Protein AF-A0A7V8E780-F1 (afdb_monomer_lite)

Foldseek 3Di:
DPQPLPPDPVLVVVCVVQDPDDDDFQPPQLQPPFDPVLDDPDDPVLLVLAQQLHDDQGDKDFQAAPVQFTLAIGGGGHRNVVVVVVVVLSSVRNPAPDSVRSVVSLLVLLVVLLVVLVVLCVVCVVLCVDDCSVHPSSNSSSSSNSRSVRSVSCPVSGGDGNCCVVVVSNCSSVVPPDD

Secondary structure (DSSP, 8-state):
----TT--HHHHHHHHHHS--------GGGGSSSGGGSS----HHHHHH--SS-S-TT-EEEEE-TTSBEEEEEES---HHHHHHHHHHHHHHHT-SSHHHHHHHHHHHHHHHHHHHHHHHHH-TTGGGS-GGG-HHHHHHHHHHHHHHHHHHHGGGTTSBHHHHHHHHHHHHHTT---

pLDDT: mean 75.59, std 19.72, range [27.97, 98.0]

Structure (mmCIF, N/CA/C/O backbone):
data_AF-A0A7V8E780-F1
#
_entry.id   AF-A0A7V8E780-F1
#
loop_
_atom_site.group_PDB
_atom_site.id
_atom_site.type_symbol
_atom_site.label_atom_id
_atom_site.label_alt_id
_atom_site.label_comp_id
_atom_site.label_asym_id
_atom_site.label_entity_id
_atom_site.label_seq_id
_atom_site.pdbx_PDB_ins_code
_atom_site.Cartn_x
_atom_site.Cartn_y
_atom_site.Cartn_z
_atom_site.occupancy
_atom_site.B_iso_or_equiv
_atom_site.auth_seq_id
_atom_site.auth_comp_id
_atom_site.auth_asym_id
_atom_site.auth_atom_id
_atom_site.pdbx_PDB_model_num
ATOM 1 N N . MET A 1 1 ? -5.536 -0.575 -20.524 1.00 35.19 1 MET A N 1
ATOM 2 C CA . MET A 1 1 ? -5.810 -1.752 -19.674 1.00 35.19 1 MET A CA 1
ATOM 3 C C . MET A 1 1 ? -6.631 -1.257 -18.492 1.00 35.19 1 MET A C 1
ATOM 5 O O . MET A 1 1 ? -6.091 -0.504 -17.697 1.00 35.19 1 MET A O 1
ATOM 9 N N . ARG A 1 2 ? -7.944 -1.535 -18.439 1.00 40.34 2 ARG A N 1
ATOM 10 C CA . ARG A 1 2 ? -8.754 -1.229 -17.248 1.00 40.34 2 ARG A CA 1
ATOM 11 C C . ARG A 1 2 ? -8.362 -2.255 -16.190 1.00 40.34 2 ARG A C 1
ATOM 13 O O . ARG A 1 2 ? -8.813 -3.391 -16.248 1.00 40.34 2 ARG A O 1
ATOM 20 N N . THR A 1 3 ? -7.443 -1.893 -15.306 1.00 48.28 3 THR A N 1
ATOM 21 C CA . THR A 1 3 ? -7.152 -2.661 -14.097 1.00 48.28 3 THR A CA 1
ATOM 22 C C . THR A 1 3 ? -8.403 -2.573 -13.238 1.00 48.28 3 THR A C 1
ATOM 24 O O . THR A 1 3 ? -8.697 -1.523 -12.684 1.00 48.28 3 THR A O 1
ATOM 27 N N . VAL A 1 4 ? -9.207 -3.630 -13.211 1.00 62.09 4 VAL A N 1
ATOM 28 C CA . VAL A 1 4 ? -10.402 -3.673 -12.372 1.00 62.09 4 VAL A CA 1
ATOM 29 C C . VAL A 1 4 ? -9.959 -4.358 -11.089 1.00 62.09 4 VAL A C 1
ATOM 31 O O . VAL A 1 4 ? -10.029 -5.580 -10.999 1.00 62.09 4 VAL A O 1
ATOM 34 N N . THR A 1 5 ? -9.406 -3.591 -10.140 1.00 69.50 5 THR A N 1
ATOM 35 C CA . THR A 1 5 ? -8.889 -4.116 -8.858 1.00 69.50 5 THR A CA 1
ATOM 36 C C . THR A 1 5 ? -9.849 -5.140 -8.248 1.00 69.50 5 THR A C 1
ATOM 38 O O . THR A 1 5 ? -9.416 -6.166 -7.748 1.00 69.50 5 THR A O 1
ATOM 41 N N . PHE A 1 6 ? -11.156 -4.900 -8.383 1.00 73.12 6 PHE A N 1
ATOM 42 C CA . PHE A 1 6 ? -12.237 -5.710 -7.825 1.00 73.12 6 PHE A CA 1
ATOM 43 C C . PHE A 1 6 ? -12.958 -6.627 -8.834 1.00 73.12 6 PHE A C 1
ATOM 45 O O . PHE A 1 6 ? -14.042 -7.111 -8.534 1.00 73.12 6 PHE A O 1
ATOM 52 N N . ALA A 1 7 ? -12.415 -6.867 -10.036 1.00 76.19 7 ALA A N 1
ATOM 53 C CA . ALA A 1 7 ? -12.961 -7.908 -10.927 1.00 76.19 7 ALA A CA 1
ATOM 54 C C . ALA A 1 7 ? -12.440 -9.311 -10.599 1.00 76.19 7 ALA A C 1
ATOM 56 O O . ALA A 1 7 ? -12.955 -10.294 -11.127 1.00 76.19 7 ALA A O 1
ATOM 57 N N . ASP A 1 8 ? -11.404 -9.409 -9.770 1.00 82.12 8 ASP A N 1
ATOM 58 C CA . ASP A 1 8 ? -10.849 -10.682 -9.337 1.00 82.12 8 ASP A CA 1
ATOM 59 C C . ASP A 1 8 ? -11.728 -11.282 -8.227 1.00 82.12 8 ASP A C 1
ATOM 61 O O . ASP A 1 8 ? -11.797 -10.767 -7.107 1.00 82.12 8 ASP A O 1
ATOM 65 N N . ALA A 1 9 ? -12.437 -12.362 -8.561 1.00 82.69 9 ALA A N 1
ATOM 66 C CA . ALA A 1 9 ? -13.387 -13.003 -7.657 1.00 82.69 9 ALA A CA 1
ATOM 67 C C . ALA A 1 9 ? -12.710 -13.601 -6.414 1.00 82.69 9 ALA A C 1
ATOM 69 O O . ALA A 1 9 ? -13.307 -13.591 -5.335 1.00 82.69 9 ALA A O 1
ATOM 70 N N . ASP A 1 10 ? -11.467 -14.073 -6.537 1.00 86.38 10 ASP A N 1
ATOM 71 C CA . ASP A 1 10 ? -10.721 -14.663 -5.425 1.00 86.38 10 ASP A CA 1
ATOM 72 C C . ASP A 1 10 ? -10.284 -13.591 -4.428 1.00 86.38 10 ASP A C 1
ATOM 74 O O . ASP A 1 10 ? -10.403 -13.788 -3.213 1.00 86.38 10 ASP A O 1
ATOM 78 N N . LEU A 1 11 ? -9.845 -12.430 -4.923 1.00 84.81 11 LEU A N 1
ATOM 79 C CA . LEU A 1 11 ? -9.575 -11.255 -4.102 1.00 84.81 11 LEU A CA 1
ATOM 80 C C . LEU A 1 11 ? -10.839 -10.804 -3.368 1.00 84.81 11 LEU A C 1
ATOM 82 O O . LEU A 1 11 ? -10.802 -10.657 -2.147 1.00 84.81 11 LEU A O 1
ATOM 86 N N . CYS A 1 12 ? -11.960 -10.630 -4.071 1.00 83.69 12 CYS A N 1
ATOM 87 C CA . CYS A 1 12 ? -13.218 -10.217 -3.447 1.00 83.69 12 CYS A CA 1
ATOM 88 C C . CYS A 1 12 ? -13.691 -11.225 -2.391 1.00 83.69 12 CYS A C 1
ATOM 90 O O . CYS A 1 12 ? -14.075 -10.837 -1.287 1.00 83.69 12 CYS A O 1
ATOM 92 N N . ALA A 1 13 ? -13.616 -12.525 -2.687 1.00 83.94 13 ALA A N 1
ATOM 93 C CA . ALA A 1 13 ? -13.969 -13.575 -1.740 1.00 83.94 13 ALA A CA 1
ATOM 94 C C . ALA A 1 13 ? -13.042 -13.582 -0.517 1.00 83.94 13 ALA A C 1
ATOM 96 O O . ALA A 1 13 ? -13.507 -13.767 0.607 1.00 83.94 13 ALA A O 1
ATOM 97 N N . TRP A 1 14 ? -11.738 -13.369 -0.707 1.00 92.56 14 TRP A N 1
ATOM 98 C CA . TRP A 1 14 ? -10.791 -13.232 0.397 1.00 92.56 14 TRP A CA 1
ATOM 99 C C . TRP A 1 14 ? -11.077 -11.991 1.249 1.00 92.56 14 TRP A C 1
ATOM 101 O O . TRP A 1 14 ? -11.127 -12.113 2.473 1.00 92.56 14 TRP A O 1
ATOM 111 N N . MET A 1 15 ? -11.337 -10.833 0.634 1.00 87.81 15 MET A N 1
ATOM 112 C CA . MET A 1 15 ? -11.654 -9.602 1.360 1.00 87.81 15 MET A CA 1
ATOM 113 C C . MET A 1 15 ? -12.928 -9.766 2.196 1.00 87.81 15 MET A C 1
ATOM 115 O O . MET A 1 15 ? -12.908 -9.461 3.384 1.00 87.81 15 MET A O 1
ATOM 119 N N . ASN A 1 16 ? -13.991 -10.336 1.620 1.00 84.94 16 ASN A N 1
ATOM 120 C CA . ASN A 1 16 ? -15.258 -10.587 2.319 1.00 84.94 16 ASN A CA 1
ATOM 121 C C . ASN A 1 16 ? -15.116 -11.530 3.525 1.00 84.94 16 ASN A C 1
ATOM 123 O O . ASN A 1 16 ? -15.897 -11.446 4.467 1.00 84.94 16 ASN A O 1
ATOM 127 N N . ARG A 1 17 ? -14.142 -12.450 3.503 1.00 92.19 17 ARG A N 1
ATOM 128 C CA . ARG A 1 17 ? -13.852 -13.335 4.645 1.00 92.19 17 ARG A CA 1
ATOM 129 C C . ARG A 1 17 ? -12.979 -12.677 5.711 1.00 92.19 17 ARG A C 1
ATOM 131 O O . ARG A 1 17 ? -12.977 -13.138 6.846 1.00 92.19 17 ARG A O 1
ATOM 138 N N . THR A 1 18 ? -12.197 -11.671 5.332 1.00 91.06 18 THR A N 1
ATOM 139 C CA . THR A 1 18 ? -11.139 -11.098 6.177 1.00 91.06 18 THR A CA 1
ATOM 140 C C . THR A 1 18 ? -11.583 -9.802 6.851 1.00 91.06 18 THR A C 1
ATOM 142 O O . THR A 1 18 ? -11.156 -9.515 7.965 1.00 91.06 18 THR A O 1
ATOM 145 N N . PHE A 1 19 ? -12.453 -9.032 6.198 1.00 86.88 19 PHE A N 1
ATOM 146 C CA . PHE A 1 19 ? -12.874 -7.707 6.639 1.00 86.88 19 PHE A CA 1
ATOM 147 C C . PHE A 1 19 ? -14.396 -7.592 6.683 1.00 86.88 19 PHE A C 1
ATOM 149 O O . PHE A 1 19 ? -15.105 -8.198 5.880 1.00 86.88 19 PHE A O 1
ATOM 156 N N . VAL A 1 20 ? -14.887 -6.718 7.561 1.00 86.38 20 VAL A N 1
ATOM 157 C CA . VAL A 1 20 ? -16.211 -6.113 7.392 1.00 86.38 20 VAL A CA 1
ATOM 158 C C . VAL A 1 20 ? -16.050 -4.982 6.378 1.00 86.38 20 VAL A C 1
ATOM 160 O O . VAL A 1 20 ? -15.448 -3.956 6.684 1.00 86.38 20 VAL A O 1
ATOM 163 N N . LEU A 1 21 ? -16.519 -5.200 5.150 1.00 82.62 21 LEU A N 1
ATOM 164 C CA . LEU A 1 21 ? -16.366 -4.238 4.059 1.00 82.62 21 LEU A CA 1
ATOM 165 C C . LEU A 1 21 ? -17.555 -3.279 3.997 1.00 82.62 21 LEU A C 1
ATOM 167 O O . LEU A 1 21 ? -18.705 -3.712 3.943 1.00 82.62 21 LEU A O 1
ATOM 171 N N . ALA A 1 22 ? -17.257 -1.985 3.912 1.00 77.94 22 ALA A N 1
ATOM 172 C CA . ALA A 1 22 ? -18.207 -0.951 3.530 1.00 77.94 22 ALA A CA 1
ATOM 173 C C . ALA A 1 22 ? -17.752 -0.336 2.203 1.00 77.94 22 ALA A C 1
ATOM 175 O O . ALA A 1 22 ? -16.600 0.077 2.068 1.00 77.94 22 ALA A O 1
ATOM 176 N N . TRP A 1 23 ? -18.655 -0.296 1.225 1.00 71.88 23 TRP A N 1
ATOM 177 C CA . TRP A 1 23 ? -18.417 0.360 -0.056 1.00 71.88 23 TRP A CA 1
ATOM 178 C C . TRP A 1 23 ? -19.063 1.736 -0.029 1.00 71.88 23 TRP A C 1
ATOM 180 O O . TRP A 1 23 ? -20.249 1.855 0.275 1.00 71.88 23 TRP A O 1
ATOM 190 N N . TYR A 1 24 ? -18.278 2.755 -0.354 1.00 65.75 24 TYR A N 1
ATOM 191 C CA . TYR A 1 24 ? -18.734 4.129 -0.461 1.00 65.75 24 TYR A CA 1
ATOM 192 C C . TYR A 1 24 ? -18.348 4.658 -1.845 1.00 65.75 24 TYR A C 1
ATOM 194 O O . TYR A 1 24 ? -17.181 4.570 -2.233 1.00 65.75 24 TYR A O 1
ATOM 202 N N . ASP A 1 25 ? -19.330 5.147 -2.602 1.00 61.19 25 ASP A N 1
ATOM 203 C CA . ASP A 1 25 ? -19.114 5.701 -3.939 1.00 61.19 25 ASP A CA 1
ATOM 204 C C . ASP A 1 25 ? -18.981 7.223 -3.835 1.00 61.19 25 ASP A C 1
ATOM 206 O O . ASP A 1 25 ? -19.949 7.923 -3.534 1.00 61.19 25 ASP A O 1
ATOM 210 N N . ILE A 1 26 ? -17.771 7.741 -4.056 1.00 54.47 26 ILE A N 1
ATOM 211 C CA . ILE A 1 26 ? -17.541 9.186 -4.120 1.00 54.47 26 ILE A CA 1
ATOM 212 C C . ILE A 1 26 ? -18.109 9.659 -5.458 1.00 54.47 26 ILE A C 1
ATOM 214 O O . ILE A 1 26 ? -17.592 9.291 -6.515 1.00 54.47 26 ILE A O 1
ATOM 218 N N . LYS A 1 27 ? -19.160 10.489 -5.428 1.00 49.12 27 LYS A N 1
ATOM 219 C CA . LYS A 1 27 ? -19.793 11.010 -6.649 1.00 49.12 27 LYS A CA 1
ATOM 220 C C . LYS A 1 27 ? -18.735 11.618 -7.593 1.00 49.12 27 LYS A C 1
ATOM 222 O O . LYS A 1 27 ? -18.008 12.526 -7.182 1.00 49.12 27 LYS A O 1
ATOM 227 N N . PRO A 1 28 ? -18.667 11.192 -8.871 1.00 42.06 28 PRO A N 1
ATOM 228 C CA . PRO A 1 28 ? -17.647 11.651 -9.821 1.00 42.06 28 PRO A CA 1
ATOM 229 C C . PRO A 1 28 ? -17.606 13.175 -9.995 1.00 42.06 28 PRO A C 1
ATOM 231 O O . PRO A 1 28 ? -16.537 13.763 -10.165 1.00 42.06 28 PRO A O 1
ATOM 234 N N . GLU A 1 29 ? -18.771 13.816 -9.914 1.00 42.81 29 GLU A N 1
ATOM 235 C CA . GLU A 1 29 ? -18.994 15.259 -10.092 1.00 42.81 29 GLU A CA 1
ATOM 236 C C . GLU A 1 29 ? -18.190 16.114 -9.105 1.00 42.81 29 GLU A C 1
ATOM 238 O O . GLU A 1 29 ? -17.758 17.216 -9.435 1.00 42.81 29 GLU A O 1
ATOM 243 N N . ALA A 1 30 ? -17.914 15.567 -7.925 1.00 41.78 30 ALA A N 1
ATOM 244 C CA . ALA A 1 30 ? -17.257 16.257 -6.828 1.00 41.78 30 ALA A CA 1
ATOM 245 C C . ALA A 1 30 ? -15.708 16.211 -6.943 1.00 41.78 30 ALA A C 1
ATOM 247 O O . ALA A 1 30 ? -14.975 16.938 -6.274 1.00 41.78 30 ALA A O 1
ATOM 248 N N . THR A 1 31 ? -15.175 15.398 -7.866 1.00 41.22 31 THR A N 1
ATOM 249 C CA . THR A 1 31 ? -13.723 15.198 -8.053 1.00 41.22 31 THR A CA 1
ATOM 250 C C . THR A 1 31 ? -13.104 16.030 -9.181 1.00 41.22 31 THR A C 1
ATOM 252 O O . THR A 1 31 ? -11.878 16.104 -9.282 1.00 41.22 31 THR A O 1
ATOM 255 N N . ALA A 1 32 ? -13.912 16.706 -10.008 1.00 40.44 32 ALA A N 1
ATOM 256 C CA . ALA A 1 32 ? -13.428 17.393 -11.210 1.00 40.44 32 ALA A CA 1
ATOM 257 C C . ALA A 1 32 ? -12.599 18.669 -10.940 1.00 40.44 32 ALA A C 1
ATOM 259 O O . ALA A 1 32 ? -11.867 19.103 -11.829 1.00 40.44 32 ALA A O 1
ATOM 260 N N . ALA A 1 33 ? -12.657 19.255 -9.735 1.00 38.25 33 ALA A N 1
ATOM 261 C CA . ALA A 1 33 ? -11.976 20.527 -9.431 1.00 38.25 33 ALA A CA 1
ATOM 262 C C . ALA A 1 33 ? -11.229 20.595 -8.073 1.00 38.25 33 ALA A C 1
ATOM 264 O O . ALA A 1 33 ? -10.651 21.629 -7.727 1.00 38.25 33 ALA A O 1
ATOM 265 N N . GLY A 1 34 ? -11.214 19.521 -7.276 1.00 35.97 34 GLY A N 1
ATOM 266 C CA . GLY A 1 34 ? -10.836 19.605 -5.855 1.00 35.97 34 GLY A CA 1
ATOM 267 C C . GLY A 1 34 ? -9.460 19.059 -5.483 1.00 35.97 34 GLY A C 1
ATOM 268 O O . GLY A 1 34 ? -8.617 19.768 -4.932 1.00 35.97 34 GLY A O 1
ATOM 269 N N . LEU A 1 35 ? -9.225 17.789 -5.803 1.00 35.97 35 LEU A N 1
ATOM 270 C CA . LEU A 1 35 ? -8.195 16.963 -5.156 1.00 35.97 35 LEU A CA 1
ATOM 271 C C . LEU A 1 35 ? -6.865 16.882 -5.920 1.00 35.97 35 LEU A C 1
ATOM 273 O O . LEU A 1 35 ? -5.965 16.131 -5.543 1.00 35.97 35 LEU A O 1
ATOM 277 N N . GLY A 1 36 ? -6.698 17.714 -6.953 1.00 37.47 36 GLY A N 1
ATOM 278 C CA . GLY A 1 36 ? -5.418 17.906 -7.643 1.00 37.47 36 GLY A CA 1
ATOM 279 C C . GLY A 1 36 ? -4.308 18.507 -6.765 1.00 37.47 36 GLY A C 1
ATOM 280 O O . GLY A 1 36 ? -3.176 18.594 -7.223 1.00 37.47 36 GLY A O 1
ATOM 281 N N . ALA A 1 37 ? -4.612 18.908 -5.523 1.00 36.19 37 ALA A N 1
ATOM 282 C CA . ALA A 1 37 ? -3.677 19.572 -4.612 1.00 36.19 37 ALA A CA 1
ATOM 283 C C . ALA A 1 37 ? -2.975 18.639 -3.600 1.00 36.19 37 ALA A C 1
ATOM 285 O O . ALA A 1 37 ? -1.987 19.051 -3.001 1.00 36.19 37 ALA A O 1
ATOM 286 N N . LEU A 1 38 ? -3.447 17.397 -3.412 1.00 36.94 38 LEU A N 1
ATOM 287 C CA . LEU A 1 38 ? -2.821 16.410 -2.506 1.00 36.94 38 LEU A CA 1
ATOM 288 C C . LEU A 1 38 ? -1.992 15.345 -3.244 1.00 36.94 38 LEU A C 1
ATOM 290 O O . LEU A 1 38 ? -1.359 14.493 -2.624 1.00 36.94 38 LEU A O 1
ATOM 294 N N . GLN A 1 39 ? -1.987 15.389 -4.574 1.00 38.75 39 GLN A N 1
ATOM 295 C CA . GLN A 1 39 ? -1.155 14.537 -5.414 1.00 38.75 39 GLN A CA 1
ATOM 296 C C . GLN A 1 39 ? 0.173 15.263 -5.686 1.00 38.75 39 GLN A C 1
ATOM 298 O O . GLN A 1 39 ? 0.161 16.465 -5.952 1.00 38.75 39 GLN A O 1
ATOM 303 N N . PRO A 1 40 ? 1.325 14.576 -5.737 1.00 41.34 40 PRO A N 1
ATOM 304 C CA . PRO A 1 40 ? 2.412 15.034 -6.585 1.00 41.34 40 PRO A CA 1
ATOM 305 C C . PRO A 1 40 ? 1.806 15.090 -7.981 1.00 41.34 40 PRO A C 1
ATOM 307 O O . PRO A 1 40 ? 1.114 14.154 -8.387 1.00 41.34 40 PRO A O 1
ATOM 310 N N . THR A 1 41 ? 1.999 16.183 -8.704 1.00 45.34 41 THR A N 1
ATOM 311 C CA . THR A 1 41 ? 1.618 16.269 -10.113 1.00 45.34 41 THR A CA 1
ATOM 312 C C . THR A 1 41 ? 2.436 15.255 -10.909 1.00 45.34 41 THR A C 1
ATOM 314 O O . THR A 1 41 ? 3.444 15.597 -11.516 1.00 45.34 41 THR A O 1
ATOM 317 N N . TYR A 1 42 ? 2.014 13.992 -10.881 1.00 49.19 42 TYR A N 1
ATOM 318 C CA . TYR A 1 42 ? 2.446 12.992 -11.832 1.00 49.19 42 TYR A CA 1
ATOM 319 C C . TYR A 1 42 ? 1.882 13.420 -13.177 1.00 49.19 42 TYR A C 1
ATOM 321 O O . TYR A 1 42 ? 0.684 13.684 -13.326 1.00 49.19 42 TYR A O 1
ATOM 329 N N . SER A 1 43 ? 2.760 13.538 -14.158 1.00 51.91 43 SER A N 1
ATOM 330 C CA . SER A 1 43 ? 2.375 13.796 -15.533 1.00 51.91 43 SER A CA 1
ATOM 331 C C . SER A 1 43 ? 1.348 12.756 -15.991 1.00 51.91 43 SER A C 1
ATOM 333 O O . SER A 1 43 ? 1.322 11.603 -15.546 1.00 51.91 43 SER A O 1
ATOM 335 N N . ARG A 1 44 ? 0.493 13.147 -16.940 1.00 53.03 44 ARG A N 1
ATOM 336 C CA . ARG A 1 44 ? -0.428 12.204 -17.595 1.00 53.03 44 ARG A CA 1
ATOM 337 C C . ARG A 1 44 ? 0.322 11.009 -18.188 1.00 53.03 44 ARG A C 1
ATOM 339 O O . ARG A 1 44 ? -0.222 9.912 -18.229 1.00 53.03 44 ARG A O 1
ATOM 346 N N . GLU A 1 45 ? 1.565 11.222 -18.610 1.00 54.09 45 GLU A N 1
ATOM 347 C CA . GLU A 1 45 ? 2.469 10.195 -19.123 1.00 54.09 45 GLU A CA 1
ATOM 348 C C . GLU A 1 45 ? 2.914 9.210 -18.037 1.00 54.09 45 GLU A C 1
ATOM 350 O O . GLU A 1 45 ? 2.916 8.006 -18.286 1.00 54.09 45 GLU A O 1
ATOM 355 N N . GLU A 1 46 ? 3.216 9.681 -16.825 1.00 52.84 46 GLU A N 1
ATOM 356 C CA . GLU A 1 46 ? 3.526 8.821 -15.677 1.00 52.84 46 GLU A CA 1
ATOM 357 C C . GLU A 1 46 ? 2.304 8.006 -15.247 1.00 52.84 46 GLU A C 1
ATOM 359 O O . GLU A 1 46 ? 2.398 6.792 -15.091 1.00 52.84 46 GLU A O 1
ATOM 364 N N . ILE A 1 47 ? 1.125 8.625 -15.157 1.00 55.50 47 ILE A N 1
ATOM 365 C CA . ILE A 1 47 ? -0.119 7.912 -14.823 1.00 55.50 47 ILE A CA 1
ATOM 366 C C . ILE A 1 47 ? -0.467 6.869 -15.899 1.00 55.50 47 ILE A C 1
ATOM 368 O O . ILE A 1 47 ? -0.875 5.752 -15.582 1.00 55.50 47 ILE A O 1
ATOM 372 N N . ALA A 1 48 ? -0.286 7.203 -17.180 1.00 57.75 48 ALA A N 1
ATOM 373 C CA . ALA A 1 48 ? -0.529 6.274 -18.282 1.00 57.75 48 ALA A CA 1
ATOM 374 C C . ALA A 1 48 ? 0.486 5.118 -18.321 1.00 57.75 48 ALA A C 1
ATOM 376 O O . ALA A 1 48 ? 0.148 4.014 -18.754 1.00 57.75 48 ALA A O 1
ATOM 377 N N . ALA A 1 49 ? 1.720 5.354 -17.872 1.00 55.38 49 ALA A N 1
ATOM 378 C CA . ALA A 1 49 ? 2.765 4.340 -17.813 1.00 55.38 49 ALA A CA 1
ATOM 379 C C . ALA A 1 49 ? 2.668 3.438 -16.561 1.00 55.38 49 ALA A C 1
ATOM 381 O O . ALA A 1 49 ? 3.078 2.272 -16.638 1.00 55.38 49 ALA A O 1
ATOM 382 N N . TYR A 1 50 ? 2.092 3.930 -15.450 1.00 64.38 50 TYR A N 1
ATOM 383 C CA . TYR A 1 50 ? 1.956 3.225 -14.159 1.00 64.38 50 TYR A CA 1
ATOM 384 C C . TYR A 1 50 ? 0.500 3.216 -13.666 1.00 64.38 50 TYR A C 1
ATOM 386 O O . TYR A 1 50 ? 0.088 4.100 -12.917 1.00 64.38 50 TYR A O 1
ATOM 394 N N . PRO A 1 51 ? -0.299 2.193 -14.007 1.00 55.16 51 PRO A N 1
ATOM 395 C CA . PRO A 1 51 ? -1.648 2.080 -13.465 1.00 55.16 51 PRO A CA 1
ATOM 396 C C . PRO A 1 51 ? -1.678 1.587 -12.006 1.00 55.16 51 PRO A C 1
ATOM 398 O O . PRO A 1 51 ? -2.758 1.551 -11.432 1.00 55.16 51 PRO A O 1
ATOM 401 N N . GLU A 1 52 ? -0.546 1.165 -11.417 1.00 58.56 52 GLU A N 1
ATOM 402 C CA . GLU A 1 52 ? -0.462 0.747 -10.004 1.00 58.56 52 GLU A CA 1
ATOM 403 C C . GLU A 1 52 ? -0.286 1.976 -9.106 1.00 58.56 52 GLU A C 1
ATOM 405 O O . GLU A 1 52 ? 0.707 2.688 -9.248 1.00 58.56 52 GLU A O 1
ATOM 410 N N . GLY A 1 53 ? -1.239 2.261 -8.218 1.00 53.50 53 GLY A N 1
ATOM 411 C CA . GLY A 1 53 ? -1.247 3.486 -7.404 1.00 53.50 53 GLY A CA 1
ATOM 412 C C . GLY A 1 53 ? -1.483 4.778 -8.209 1.00 53.50 53 GLY A C 1
ATOM 413 O O . GLY A 1 53 ? -1.732 5.827 -7.624 1.00 53.50 53 GLY A O 1
ATOM 414 N N . GLY A 1 54 ? -1.445 4.711 -9.545 1.00 49.06 54 GLY A N 1
ATOM 415 C CA . GLY A 1 54 ? -1.802 5.785 -10.469 1.00 49.06 54 GLY A CA 1
ATOM 416 C C . GLY A 1 54 ? -3.277 5.736 -10.886 1.00 49.06 54 GLY A C 1
ATOM 417 O O . GLY A 1 54 ? -3.937 4.699 -10.813 1.00 49.06 54 GLY A O 1
ATOM 418 N N . GLY A 1 55 ? -3.809 6.872 -11.347 1.00 45.53 55 GLY A N 1
ATOM 419 C CA . GLY A 1 55 ? -5.167 6.954 -11.910 1.00 45.53 55 GLY A CA 1
ATOM 420 C C . GLY A 1 55 ? -6.201 7.712 -11.071 1.00 45.53 55 GLY A C 1
ATOM 421 O O . GLY A 1 55 ? -7.399 7.546 -11.304 1.00 45.53 55 GLY A O 1
ATOM 422 N N . GLY A 1 56 ? -5.757 8.562 -10.141 1.00 53.41 56 GLY A N 1
ATOM 423 C CA . GLY A 1 56 ? -6.623 9.479 -9.394 1.00 53.41 56 GLY A CA 1
ATOM 424 C C . GLY A 1 56 ? -7.376 8.836 -8.225 1.00 53.41 56 GLY A C 1
ATOM 425 O O . GLY A 1 56 ? -7.155 7.683 -7.866 1.00 53.41 56 GLY A O 1
ATOM 426 N N . THR A 1 57 ? -8.278 9.606 -7.620 1.00 55.53 57 THR A N 1
ATOM 427 C CA . THR A 1 57 ? -8.972 9.342 -6.342 1.00 55.53 57 THR A CA 1
ATOM 428 C C . THR A 1 57 ? -10.082 8.285 -6.411 1.00 55.53 57 THR A C 1
ATOM 430 O O . THR A 1 57 ? -10.925 8.233 -5.525 1.00 55.53 57 THR A O 1
ATOM 433 N N . ASN A 1 58 ? -10.090 7.447 -7.450 1.00 61.78 58 ASN A N 1
ATOM 434 C CA . ASN A 1 58 ? -11.210 6.562 -7.791 1.00 61.78 58 ASN A CA 1
ATOM 435 C C . ASN A 1 58 ? -11.362 5.353 -6.859 1.00 61.78 58 ASN A C 1
ATOM 437 O O . ASN A 1 58 ? -12.459 4.832 -6.702 1.00 61.78 58 ASN A O 1
ATOM 441 N N . VAL A 1 59 ? -10.266 4.883 -6.261 1.00 72.31 59 VAL A N 1
ATOM 442 C CA . VAL A 1 59 ? -10.297 3.826 -5.246 1.00 72.31 59 VAL A CA 1
ATOM 443 C C . VAL A 1 59 ? -9.483 4.309 -4.062 1.00 72.31 59 VAL A C 1
ATOM 445 O O . VAL A 1 59 ? -8.283 4.561 -4.188 1.00 72.31 59 VAL A O 1
ATOM 448 N N . ARG A 1 60 ? -10.144 4.444 -2.917 1.00 78.88 60 ARG A N 1
ATOM 449 C CA . ARG A 1 60 ? -9.526 4.711 -1.621 1.00 78.88 60 ARG A CA 1
ATOM 450 C C . ARG A 1 60 ? -9.897 3.562 -0.703 1.00 78.88 60 ARG A C 1
ATOM 452 O O . ARG A 1 60 ? -11.068 3.213 -0.600 1.00 78.88 60 ARG A O 1
ATOM 459 N N . ALA A 1 61 ? -8.899 2.963 -0.074 1.00 84.69 61 ALA A N 1
ATOM 460 C CA . ALA A 1 61 ? -9.103 1.894 0.885 1.00 84.69 61 ALA A CA 1
ATOM 461 C C . ALA A 1 61 ? -8.553 2.343 2.232 1.00 84.69 61 ALA A C 1
ATOM 463 O O . ALA A 1 61 ? -7.383 2.712 2.350 1.00 84.69 61 ALA A O 1
ATOM 464 N N . VAL A 1 62 ? -9.425 2.322 3.232 1.00 88.69 62 VAL A N 1
ATOM 465 C CA . VAL A 1 62 ? -9.130 2.713 4.604 1.00 88.69 62 VAL A CA 1
ATOM 466 C C . VAL A 1 62 ? -9.311 1.481 5.477 1.00 88.69 62 VAL A C 1
ATOM 468 O O . VAL A 1 62 ? -10.299 0.762 5.353 1.00 88.69 62 VAL A O 1
ATOM 471 N N . PHE A 1 63 ? -8.338 1.223 6.341 1.00 93.44 63 PHE A N 1
ATOM 472 C CA . PHE A 1 63 ? -8.335 0.084 7.247 1.00 93.44 63 PHE A CA 1
ATOM 473 C C . PHE A 1 63 ? -8.388 0.608 8.671 1.00 93.44 63 PHE A C 1
ATOM 475 O O . PHE A 1 63 ? -7.498 1.342 9.118 1.00 93.44 63 PHE A O 1
ATOM 482 N N . CYS A 1 64 ? -9.453 0.235 9.365 1.00 91.31 64 CYS A N 1
ATOM 483 C CA . CYS A 1 64 ? -9.800 0.776 10.668 1.00 91.31 64 CYS A CA 1
ATOM 484 C C . CYS A 1 64 ? -9.636 -0.277 11.760 1.00 91.31 64 CYS A C 1
ATOM 486 O O . CYS A 1 64 ? -9.810 -1.471 11.511 1.00 91.31 64 CYS A O 1
ATOM 488 N N . SER A 1 65 ? -9.342 0.171 12.980 1.00 93.25 65 SER A N 1
ATOM 489 C CA . SER A 1 65 ? -9.537 -0.664 14.167 1.00 93.25 65 SER A CA 1
ATOM 490 C C . SER A 1 65 ? -11.041 -0.859 14.441 1.00 93.25 65 SER A C 1
ATOM 492 O O . SER A 1 65 ? -11.860 -0.143 13.852 1.00 93.25 65 SER A O 1
ATOM 494 N N . PRO A 1 66 ? -11.441 -1.806 15.313 1.00 89.69 66 PRO A N 1
ATOM 495 C CA . PRO A 1 66 ? -12.853 -2.068 15.618 1.00 89.69 66 PRO A CA 1
ATOM 496 C C . PRO A 1 66 ? -13.634 -0.846 16.120 1.00 89.69 66 PRO A C 1
ATOM 498 O O . PRO A 1 66 ? -14.845 -0.775 15.944 1.00 89.69 66 PRO A O 1
ATOM 501 N N . GLU A 1 67 ? -12.942 0.130 16.706 1.00 89.00 67 GLU A N 1
ATOM 502 C CA . GLU A 1 67 ? -13.512 1.394 17.185 1.00 89.00 67 GLU A CA 1
ATOM 503 C C . GLU A 1 67 ? -13.731 2.420 16.059 1.00 89.00 67 GLU A C 1
ATOM 505 O O . GLU A 1 67 ? -14.124 3.549 16.325 1.00 89.00 67 GLU A O 1
ATOM 510 N N . GLY A 1 68 ? -13.444 2.065 14.803 1.00 86.19 68 GLY A N 1
ATOM 511 C CA . GLY A 1 68 ? -13.607 2.957 13.655 1.00 86.19 68 GLY A CA 1
ATOM 512 C C . GLY A 1 68 ? -12.451 3.938 13.446 1.00 86.19 68 GLY A C 1
ATOM 513 O O . GLY A 1 68 ? -12.568 4.835 12.616 1.00 86.19 68 GLY A O 1
ATOM 514 N N . ILE A 1 69 ? -11.322 3.769 14.141 1.00 90.38 69 ILE A N 1
ATOM 515 C CA . ILE A 1 69 ? -10.138 4.625 13.973 1.00 90.38 69 ILE A CA 1
ATOM 516 C C . ILE A 1 69 ? -9.290 4.137 12.807 1.00 90.38 69 ILE A C 1
ATOM 518 O O . ILE A 1 69 ? -8.873 2.978 12.776 1.00 90.38 69 ILE A O 1
ATOM 522 N N . VAL A 1 70 ? -8.971 5.029 11.875 1.00 89.31 70 VAL A N 1
ATOM 523 C CA . VAL A 1 70 ? -8.121 4.733 10.721 1.00 89.31 70 VAL A CA 1
ATOM 524 C C . VAL A 1 70 ? -6.694 4.413 11.167 1.00 89.31 70 VAL A C 1
ATOM 526 O O . VAL A 1 70 ? -6.027 5.216 11.819 1.00 89.31 70 VAL A O 1
ATOM 529 N N . ARG A 1 71 ? -6.198 3.231 10.789 1.00 93.12 71 ARG A N 1
ATOM 530 C CA . ARG A 1 71 ? -4.833 2.758 11.090 1.00 93.12 71 ARG A CA 1
ATOM 531 C C . ARG A 1 71 ? -3.963 2.617 9.850 1.00 93.12 71 ARG A C 1
ATOM 533 O O . ARG A 1 71 ? -2.740 2.647 9.952 1.00 93.12 71 ARG A O 1
ATOM 540 N N . HIS A 1 72 ? -4.582 2.464 8.686 1.00 93.44 72 HIS A N 1
ATOM 541 C CA . HIS A 1 72 ? -3.900 2.449 7.404 1.00 93.44 72 HIS A CA 1
ATOM 542 C C . HIS A 1 72 ? -4.822 2.986 6.315 1.00 93.44 72 HIS A C 1
ATOM 544 O O . HIS A 1 72 ? -6.040 2.843 6.393 1.00 93.44 72 HIS A O 1
ATOM 550 N N . ALA A 1 73 ? -4.232 3.588 5.291 1.00 89.12 73 ALA A N 1
ATOM 551 C CA . ALA A 1 73 ? -4.954 4.071 4.131 1.00 89.12 73 ALA A CA 1
ATOM 552 C C . ALA A 1 73 ? -4.052 3.999 2.899 1.00 89.12 73 ALA A C 1
ATOM 554 O O . ALA A 1 73 ? -2.853 4.293 2.978 1.00 89.12 73 ALA A O 1
ATOM 555 N N . THR A 1 74 ? -4.656 3.620 1.778 1.00 85.12 74 THR A N 1
ATOM 556 C CA . THR A 1 74 ? -4.021 3.514 0.464 1.00 85.12 74 THR A CA 1
ATOM 557 C C . THR A 1 74 ? -4.999 3.985 -0.617 1.00 85.12 74 THR A C 1
ATOM 559 O O . THR A 1 74 ? -6.212 4.042 -0.394 1.00 85.12 74 THR A O 1
ATOM 562 N N . GLN A 1 75 ? -4.489 4.355 -1.790 1.00 80.25 75 GLN A N 1
ATOM 563 C CA . GLN A 1 75 ? -5.306 4.852 -2.902 1.00 80.25 75 GLN A CA 1
ATOM 564 C C . GLN A 1 75 ? -4.764 4.406 -4.263 1.00 80.25 75 GLN A C 1
ATOM 566 O O . GLN A 1 75 ? -3.589 4.068 -4.395 1.00 80.25 75 GLN A O 1
ATOM 571 N N . GLY A 1 76 ? -5.623 4.456 -5.279 1.00 75.00 76 GLY A N 1
ATOM 572 C CA . GLY A 1 76 ? -5.283 4.200 -6.678 1.00 75.00 76 GLY A CA 1
ATOM 573 C C . GLY A 1 76 ? -5.754 2.837 -7.182 1.00 75.00 76 GLY A C 1
ATOM 574 O O . GLY A 1 76 ? -6.372 2.062 -6.455 1.00 75.00 76 GLY A O 1
ATOM 575 N N . TRP A 1 77 ? -5.484 2.550 -8.456 1.00 74.19 77 TRP A N 1
ATOM 576 C CA . TRP A 1 77 ? -5.790 1.252 -9.059 1.00 74.19 77 TRP A CA 1
ATOM 577 C C . TRP A 1 77 ? -4.660 0.256 -8.821 1.00 74.19 77 TRP A C 1
ATOM 579 O O . TRP A 1 77 ? -3.493 0.626 -8.727 1.00 74.19 77 TRP A O 1
ATOM 589 N N . TRP A 1 78 ? -5.001 -1.028 -8.725 1.00 77.94 78 TRP A N 1
ATOM 590 C CA . TRP A 1 78 ? -4.047 -2.064 -8.348 1.00 77.94 78 TRP A CA 1
ATOM 591 C C . TRP A 1 78 ? -4.337 -3.366 -9.094 1.00 77.94 78 TRP A C 1
ATOM 593 O O . TRP A 1 78 ? -5.496 -3.755 -9.241 1.00 77.94 78 TRP A O 1
ATOM 603 N N . PRO A 1 79 ? -3.306 -4.104 -9.532 1.00 79.50 79 PRO A N 1
ATOM 604 C CA . PRO A 1 79 ? -3.454 -5.517 -9.837 1.00 79.50 79 PRO A CA 1
ATOM 605 C C . PRO A 1 79 ? -3.901 -6.268 -8.581 1.00 79.50 79 PRO A C 1
ATOM 607 O O . PRO A 1 79 ? -3.391 -5.994 -7.494 1.00 79.50 79 PRO A O 1
ATOM 610 N N . ALA A 1 80 ? -4.799 -7.242 -8.731 1.00 83.50 80 ALA A N 1
ATOM 611 C CA . ALA A 1 80 ? -5.450 -7.912 -7.605 1.00 83.50 80 ALA A CA 1
ATOM 612 C C . ALA A 1 80 ? -4.463 -8.469 -6.562 1.00 83.50 80 ALA A C 1
ATOM 614 O O . ALA A 1 80 ? -4.582 -8.180 -5.373 1.00 83.50 80 ALA A O 1
ATOM 615 N N . GLY A 1 81 ? -3.419 -9.179 -7.004 1.00 85.31 81 GLY A N 1
ATOM 616 C CA . GLY A 1 81 ? -2.387 -9.702 -6.101 1.00 85.31 81 GLY A CA 1
ATOM 617 C C . GLY A 1 81 ? -1.645 -8.612 -5.317 1.00 85.31 81 GLY A C 1
ATOM 618 O O . GLY A 1 81 ? -1.325 -8.804 -4.150 1.00 85.31 81 GLY A O 1
ATOM 619 N N . ARG A 1 82 ? -1.425 -7.434 -5.915 1.00 84.88 82 ARG A N 1
ATOM 620 C CA . ARG A 1 82 ? -0.788 -6.299 -5.227 1.00 84.88 82 ARG A CA 1
ATOM 621 C C . ARG A 1 82 ? -1.745 -5.595 -4.281 1.00 84.88 82 ARG A C 1
ATOM 623 O O . ARG A 1 82 ? -1.332 -5.208 -3.196 1.00 84.88 82 ARG A O 1
ATOM 630 N N . PHE A 1 83 ? -3.014 -5.472 -4.658 1.00 87.88 83 PHE A N 1
ATOM 631 C CA . PHE A 1 83 ? -4.026 -4.949 -3.748 1.00 87.88 83 PHE A CA 1
ATOM 632 C C . PHE A 1 83 ? -4.204 -5.843 -2.523 1.00 87.88 83 PHE A C 1
ATOM 634 O O . PHE A 1 83 ? -4.387 -5.350 -1.415 1.00 87.88 83 PHE A O 1
ATOM 641 N N . ARG A 1 84 ? -4.086 -7.162 -2.697 1.00 91.44 84 ARG A N 1
ATOM 642 C CA . ARG A 1 84 ? -4.073 -8.096 -1.574 1.00 91.44 84 ARG A CA 1
ATOM 643 C C . ARG A 1 84 ? -2.919 -7.816 -0.610 1.00 91.44 84 ARG A C 1
ATOM 645 O O . ARG A 1 84 ? -3.166 -7.746 0.587 1.00 91.44 84 ARG A O 1
ATOM 652 N N . GLU A 1 85 ? -1.701 -7.590 -1.109 1.00 90.62 85 GLU A N 1
ATOM 653 C CA . GLU A 1 85 ? -0.554 -7.209 -0.262 1.00 90.62 85 GLU A CA 1
ATOM 654 C C . GLU A 1 85 ? -0.817 -5.911 0.524 1.00 90.62 85 GLU A C 1
ATOM 656 O O . GLU A 1 85 ? -0.399 -5.786 1.676 1.00 90.62 85 GLU A O 1
ATOM 661 N N . GLU A 1 86 ? -1.498 -4.935 -0.087 1.00 89.56 86 GLU A N 1
ATOM 662 C CA . GLU A 1 86 ? -1.925 -3.701 0.592 1.00 89.56 86 GLU A CA 1
ATOM 663 C C . GLU A 1 86 ? -2.956 -4.000 1.685 1.00 89.56 86 GLU A C 1
ATOM 665 O O . GLU A 1 86 ? -2.830 -3.511 2.804 1.00 89.56 86 GLU A O 1
ATOM 670 N N . CYS A 1 87 ? -3.937 -4.858 1.401 1.00 92.56 87 CYS A N 1
ATOM 671 C CA . CYS A 1 87 ? -4.936 -5.259 2.385 1.00 92.56 87 CYS A CA 1
ATOM 672 C C . CYS A 1 87 ? -4.326 -6.025 3.563 1.00 92.56 87 CYS A C 1
ATOM 674 O O . CYS A 1 87 ? -4.719 -5.806 4.703 1.00 92.56 87 CYS A O 1
ATOM 676 N N . GLU A 1 88 ? -3.356 -6.904 3.316 1.00 94.75 88 GLU A N 1
ATOM 677 C CA . GLU A 1 88 ? -2.649 -7.647 4.365 1.00 94.75 88 GLU A CA 1
ATOM 678 C C . GLU A 1 88 ? -1.836 -6.706 5.270 1.00 94.75 88 GLU A C 1
ATOM 680 O O . GLU A 1 88 ? -1.852 -6.853 6.494 1.00 94.75 88 GLU A O 1
ATOM 685 N N . ARG A 1 89 ? -1.200 -5.672 4.702 1.00 92.75 89 ARG A N 1
ATOM 686 C CA . ARG A 1 89 ? -0.587 -4.591 5.494 1.00 92.75 89 ARG A CA 1
ATOM 687 C C . ARG A 1 89 ? -1.622 -3.789 6.270 1.00 92.75 89 ARG A C 1
ATOM 689 O O . ARG A 1 89 ? -1.427 -3.540 7.458 1.00 92.75 89 ARG A O 1
ATOM 696 N N . GLY A 1 90 ? -2.724 -3.423 5.622 1.00 93.69 90 GLY A N 1
ATOM 697 C CA . GLY A 1 90 ? -3.839 -2.727 6.249 1.00 93.69 90 GLY A CA 1
ATOM 698 C C . GLY A 1 90 ? -4.393 -3.492 7.449 1.00 93.69 90 GLY A C 1
ATOM 699 O O . GLY A 1 90 ? -4.594 -2.898 8.504 1.00 93.69 90 GLY A O 1
ATOM 700 N N . LEU A 1 91 ? -4.532 -4.815 7.329 1.00 95.25 91 LEU A N 1
ATOM 701 C CA . LEU A 1 91 ? -4.932 -5.709 8.414 1.00 95.25 91 LEU A CA 1
ATOM 702 C C . LEU A 1 91 ? -3.927 -5.694 9.573 1.00 95.25 91 LEU A C 1
ATOM 704 O O . LEU A 1 91 ? -4.332 -5.588 10.729 1.00 95.25 91 LEU A O 1
ATOM 708 N N . ALA A 1 92 ? -2.624 -5.761 9.282 1.00 95.75 92 ALA A N 1
ATOM 709 C CA . ALA A 1 92 ? -1.588 -5.708 10.313 1.00 95.75 92 ALA A CA 1
ATOM 710 C C . ALA A 1 92 ? -1.599 -4.371 11.076 1.00 95.75 92 ALA A C 1
ATOM 712 O O . ALA A 1 92 ? -1.488 -4.357 12.301 1.00 95.75 92 ALA A O 1
ATOM 713 N N . CYS A 1 93 ? -1.776 -3.251 10.368 1.00 95.69 93 CYS A N 1
ATOM 714 C CA . CYS A 1 93 ? -1.917 -1.929 10.978 1.00 95.69 93 CYS A CA 1
ATOM 715 C C . CYS A 1 93 ? -3.223 -1.798 11.780 1.00 95.69 93 CYS A C 1
ATOM 717 O O . CYS A 1 93 ? -3.202 -1.276 12.892 1.00 95.69 93 CYS A O 1
ATOM 719 N N . ALA A 1 94 ? -4.349 -2.284 11.249 1.00 93.69 94 ALA A N 1
ATOM 720 C CA . ALA A 1 94 ? -5.652 -2.262 11.918 1.00 93.69 94 ALA A CA 1
ATOM 721 C C . ALA A 1 94 ? -5.671 -3.091 13.211 1.00 93.69 94 ALA A C 1
ATOM 723 O O . ALA A 1 94 ? -6.298 -2.688 14.188 1.00 93.69 94 ALA A O 1
ATOM 724 N N . GLY A 1 95 ? -4.951 -4.217 13.228 1.00 94.06 95 GLY A N 1
ATOM 725 C CA . GLY A 1 95 ? -4.771 -5.080 14.397 1.00 94.06 95 GLY A CA 1
ATOM 726 C C . GLY A 1 95 ? -3.627 -4.671 15.332 1.00 94.06 95 GLY A C 1
ATOM 727 O O . GLY A 1 95 ? -3.323 -5.401 16.279 1.00 94.06 95 GLY A O 1
ATOM 728 N N . ALA A 1 96 ? -2.954 -3.544 15.081 1.00 95.88 96 ALA A N 1
ATOM 729 C CA . ALA A 1 96 ? -1.877 -3.076 15.941 1.00 95.88 96 ALA A CA 1
ATOM 730 C C . ALA A 1 96 ? -2.409 -2.680 17.330 1.00 95.88 96 ALA A C 1
ATOM 732 O O . ALA A 1 96 ? -3.483 -2.101 17.467 1.00 95.88 96 ALA A O 1
ATOM 733 N N . LYS A 1 97 ? -1.619 -2.948 18.380 1.00 94.25 97 LYS A N 1
ATOM 734 C CA . LYS A 1 97 ? -2.019 -2.706 19.782 1.00 94.25 97 LYS A CA 1
ATOM 735 C C . LYS A 1 97 ? -2.228 -1.227 20.130 1.00 94.25 97 LYS A C 1
ATOM 737 O O . LYS A 1 97 ? -2.834 -0.925 21.152 1.00 94.25 97 LYS A O 1
ATOM 742 N N . SER A 1 98 ? -1.671 -0.316 19.338 1.00 95.25 98 SER A N 1
ATOM 743 C CA . SER A 1 98 ? -1.745 1.128 19.554 1.00 95.25 98 SER A CA 1
ATOM 744 C C . SER A 1 98 ? -1.625 1.882 18.230 1.00 95.25 98 SER A C 1
ATOM 746 O O . SER A 1 98 ? -1.242 1.313 17.205 1.00 95.25 98 SER A O 1
ATOM 748 N N . LEU A 1 99 ? -1.936 3.183 18.258 1.00 93.50 99 LEU A N 1
ATOM 749 C CA . LEU A 1 99 ? -1.757 4.058 17.097 1.00 93.50 99 LEU A CA 1
ATOM 750 C C . LEU A 1 99 ? -0.290 4.156 16.687 1.00 93.50 99 LEU A C 1
ATOM 752 O O . LEU A 1 99 ? 0.012 4.036 15.505 1.00 93.50 99 LEU A O 1
ATOM 756 N N . ASP A 1 100 ? 0.603 4.296 17.662 1.00 95.62 100 ASP A N 1
ATOM 757 C CA . ASP A 1 100 ? 2.040 4.372 17.408 1.00 95.62 100 ASP A CA 1
ATOM 758 C C . ASP A 1 100 ? 2.552 3.079 16.769 1.00 95.62 100 ASP A C 1
ATOM 760 O O . ASP A 1 100 ? 3.253 3.125 15.766 1.00 95.62 100 ASP A O 1
ATOM 764 N N . ALA A 1 101 ? 2.093 1.912 17.238 1.00 96.00 101 ALA A N 1
ATOM 765 C CA . ALA A 1 101 ? 2.452 0.636 16.622 1.00 96.00 101 ALA A CA 1
ATOM 766 C C . ALA A 1 101 ? 1.951 0.519 15.167 1.00 96.00 101 ALA A C 1
ATOM 768 O O . ALA A 1 101 ? 2.643 -0.056 14.323 1.00 96.00 101 ALA A O 1
ATOM 769 N N . ALA A 1 102 ? 0.770 1.065 14.855 1.00 94.94 102 ALA A N 1
ATOM 770 C CA . ALA A 1 102 ? 0.265 1.122 13.483 1.00 94.94 102 ALA A CA 1
ATOM 771 C C . ALA A 1 102 ? 1.123 2.046 12.599 1.00 94.94 102 ALA A C 1
ATOM 773 O O . ALA A 1 102 ? 1.471 1.662 11.479 1.00 94.94 102 ALA A O 1
ATOM 774 N N . LYS A 1 103 ? 1.505 3.222 13.116 1.00 93.81 103 LYS A N 1
ATOM 775 C CA . LYS A 1 103 ? 2.403 4.172 12.441 1.00 93.81 103 LYS A CA 1
ATOM 776 C C . LYS A 1 103 ? 3.782 3.565 12.190 1.00 93.81 103 LYS A C 1
ATOM 778 O O . LYS A 1 103 ? 4.278 3.644 11.071 1.00 93.81 103 LYS A O 1
ATOM 783 N N . ASP A 1 104 ? 4.343 2.855 13.163 1.00 94.88 104 ASP A N 1
ATOM 784 C CA . ASP A 1 104 ? 5.628 2.163 13.028 1.00 94.88 104 ASP A CA 1
ATOM 785 C C . ASP A 1 104 ? 5.585 1.038 11.986 1.00 94.88 104 ASP A C 1
ATOM 787 O O . ASP A 1 104 ? 6.525 0.847 11.213 1.00 94.88 104 ASP A O 1
ATOM 791 N N . LEU A 1 105 ? 4.502 0.252 11.943 1.00 94.62 105 LEU A N 1
ATOM 792 C CA . LEU A 1 105 ? 4.302 -0.762 10.898 1.00 94.62 105 LEU A CA 1
ATOM 793 C C . LEU A 1 105 ? 4.239 -0.126 9.507 1.00 94.62 105 LEU A C 1
ATOM 795 O O . LEU A 1 105 ? 4.820 -0.645 8.554 1.00 94.62 105 LEU A O 1
ATOM 799 N N . ARG A 1 106 ? 3.567 1.016 9.402 1.00 92.25 106 ARG A N 1
ATOM 800 C CA . ARG A 1 106 ? 3.399 1.750 8.154 1.00 92.25 106 ARG A CA 1
ATOM 801 C C . ARG A 1 106 ? 4.699 2.390 7.672 1.00 92.25 106 ARG A C 1
ATOM 803 O O 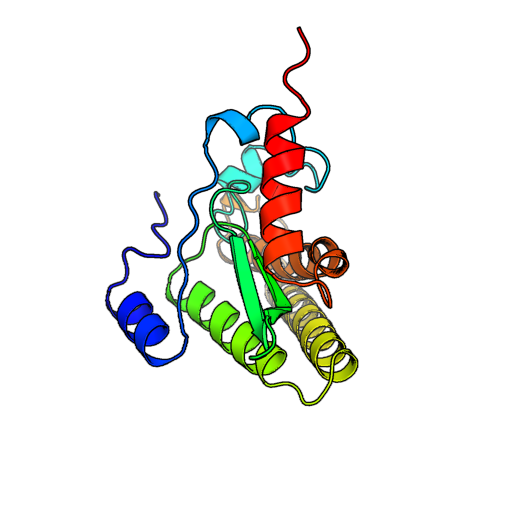. ARG A 1 106 ? 5.029 2.252 6.496 1.00 92.25 106 ARG A O 1
ATOM 810 N N . ALA A 1 107 ? 5.446 3.021 8.575 1.00 92.31 107 ALA A N 1
ATOM 811 C CA . ALA A 1 107 ? 6.765 3.584 8.303 1.00 92.31 107 ALA A CA 1
ATOM 812 C C . ALA A 1 107 ? 7.735 2.497 7.822 1.00 92.31 107 ALA A C 1
ATOM 814 O O . ALA A 1 107 ? 8.312 2.625 6.745 1.00 92.31 107 ALA A O 1
ATOM 815 N N . ARG A 1 108 ? 7.798 1.358 8.528 1.00 93.69 108 ARG A N 1
ATOM 816 C CA . ARG A 1 108 ? 8.580 0.193 8.079 1.00 93.69 108 ARG A CA 1
ATOM 817 C C . ARG A 1 108 ? 8.143 -0.307 6.706 1.00 93.69 108 ARG A C 1
ATOM 819 O O . ARG A 1 108 ? 8.989 -0.608 5.873 1.00 93.69 108 ARG A O 1
ATOM 826 N N . GLY A 1 109 ? 6.838 -0.351 6.440 1.00 91.56 109 GLY A N 1
ATOM 827 C CA . GLY A 1 109 ? 6.316 -0.697 5.119 1.00 91.56 109 GLY A CA 1
ATOM 828 C C . GLY A 1 109 ? 6.783 0.264 4.018 1.00 91.56 109 GLY A C 1
ATOM 829 O O . GLY A 1 109 ? 7.111 -0.189 2.925 1.00 91.56 109 GLY A O 1
ATOM 830 N N . ALA A 1 110 ? 6.853 1.571 4.289 1.00 91.44 110 ALA A N 1
ATOM 831 C CA . ALA A 1 110 ? 7.400 2.550 3.347 1.00 91.44 110 ALA A CA 1
ATOM 832 C C . ALA A 1 110 ? 8.904 2.330 3.110 1.00 91.44 110 ALA A C 1
ATOM 834 O O . ALA A 1 110 ? 9.347 2.306 1.959 1.00 91.44 110 ALA A O 1
ATOM 835 N N . ASP A 1 111 ? 9.668 2.097 4.177 1.00 94.44 111 ASP A N 1
ATOM 836 C CA . ASP A 1 111 ? 11.107 1.832 4.100 1.00 94.44 111 ASP A CA 1
ATOM 837 C C . ASP A 1 111 ? 11.409 0.552 3.308 1.00 94.44 111 ASP A C 1
ATOM 839 O O . ASP A 1 111 ? 12.304 0.539 2.463 1.00 94.44 111 ASP A O 1
ATOM 843 N N . GLU A 1 112 ? 10.628 -0.513 3.512 1.00 94.56 112 GLU A N 1
ATOM 844 C CA . GLU A 1 112 ? 10.719 -1.762 2.746 1.00 94.56 112 GLU A CA 1
ATOM 845 C C . GLU A 1 112 ? 10.480 -1.538 1.248 1.00 94.56 112 GLU A C 1
ATOM 847 O O . GLU A 1 112 ? 11.205 -2.086 0.415 1.00 94.56 112 GLU A O 1
ATOM 852 N N . LEU A 1 113 ? 9.487 -0.718 0.889 1.00 91.81 113 LEU A N 1
ATOM 853 C CA . LEU A 1 113 ? 9.188 -0.383 -0.505 1.00 91.81 113 LEU A CA 1
ATOM 854 C C . LEU A 1 113 ? 10.333 0.409 -1.149 1.00 91.81 113 LEU A C 1
ATOM 856 O O . LEU A 1 113 ? 10.735 0.100 -2.274 1.00 91.81 113 LEU A O 1
ATOM 860 N N . ILE A 1 114 ? 10.882 1.398 -0.438 1.00 93.81 114 ILE A N 1
ATOM 861 C CA . ILE A 1 114 ? 12.022 2.201 -0.903 1.00 93.81 114 ILE A CA 1
ATOM 862 C C . ILE A 1 114 ? 13.262 1.321 -1.062 1.00 93.81 114 ILE A C 1
ATOM 864 O O . ILE A 1 114 ? 13.944 1.393 -2.088 1.00 93.81 114 ILE A O 1
ATOM 868 N N . LYS A 1 115 ? 13.535 0.457 -0.081 1.00 96.81 115 LYS A N 1
ATOM 869 C CA . LYS A 1 115 ? 14.640 -0.500 -0.125 1.00 96.81 115 LYS A CA 1
ATOM 870 C C . LYS A 1 115 ? 14.514 -1.426 -1.333 1.00 96.81 115 LYS A C 1
ATOM 872 O O . LYS A 1 115 ? 15.442 -1.484 -2.134 1.00 96.81 115 LYS A O 1
ATOM 877 N N . ALA A 1 116 ? 13.355 -2.058 -1.525 1.00 95.12 116 ALA A N 1
ATOM 878 C CA . ALA A 1 116 ? 13.103 -2.933 -2.668 1.00 95.12 116 ALA A CA 1
ATOM 879 C C . ALA A 1 116 ? 13.248 -2.195 -4.010 1.00 95.12 116 ALA A C 1
ATOM 881 O O . ALA A 1 116 ? 13.782 -2.747 -4.971 1.00 95.12 116 ALA A O 1
ATOM 882 N N . ALA A 1 117 ? 12.809 -0.933 -4.087 1.00 93.81 117 ALA A N 1
ATOM 883 C CA . ALA A 1 117 ? 12.980 -0.112 -5.282 1.00 93.81 117 ALA A CA 1
ATOM 884 C C . ALA A 1 117 ? 14.461 0.154 -5.587 1.00 93.81 117 ALA A C 1
ATOM 886 O O . ALA A 1 117 ? 14.877 0.070 -6.742 1.00 93.81 117 ALA A O 1
ATOM 887 N N . ASN A 1 118 ? 15.256 0.466 -4.563 1.00 96.69 118 ASN A N 1
ATOM 888 C CA . ASN A 1 118 ? 16.680 0.752 -4.713 1.00 96.69 118 ASN A CA 1
ATOM 889 C C . ASN A 1 118 ? 17.488 -0.504 -5.051 1.00 96.69 118 ASN A C 1
ATOM 891 O O . ASN A 1 118 ? 18.342 -0.443 -5.930 1.00 96.69 118 ASN A O 1
ATOM 895 N N . GLU A 1 119 ? 17.190 -1.639 -4.417 1.00 98.00 119 GLU A N 1
ATOM 896 C CA . GLU A 1 119 ? 17.803 -2.932 -4.742 1.00 98.00 119 GLU A CA 1
ATOM 897 C C . GLU A 1 119 ? 17.497 -3.338 -6.187 1.00 98.00 119 GLU A C 1
ATOM 899 O O . GLU A 1 119 ? 18.404 -3.695 -6.939 1.00 98.00 119 GLU A O 1
ATOM 904 N N . LEU A 1 120 ? 16.238 -3.202 -6.616 1.00 96.81 120 LEU A N 1
ATOM 905 C CA . LEU A 1 120 ? 15.829 -3.520 -7.982 1.00 96.81 120 LEU A CA 1
ATOM 906 C C . LEU A 1 120 ? 16.490 -2.595 -9.016 1.00 96.81 120 LEU A C 1
ATOM 908 O O . LEU A 1 120 ? 16.934 -3.067 -10.062 1.00 96.81 120 LEU A O 1
ATOM 912 N N . ALA A 1 121 ? 16.590 -1.297 -8.721 1.00 96.19 121 ALA A N 1
ATOM 913 C CA . ALA A 1 121 ? 17.270 -0.331 -9.580 1.00 96.19 121 ALA A CA 1
ATOM 914 C C . ALA A 1 121 ? 18.781 -0.600 -9.673 1.00 96.19 121 ALA A C 1
ATOM 916 O O . ALA A 1 121 ? 19.351 -0.534 -10.760 1.00 96.19 121 ALA A O 1
ATOM 917 N N . ALA A 1 122 ? 19.425 -0.930 -8.550 1.00 97.38 122 ALA A N 1
ATOM 918 C CA . ALA A 1 122 ? 20.852 -1.238 -8.497 1.00 97.38 122 ALA A CA 1
ATOM 919 C C . ALA A 1 122 ? 21.196 -2.543 -9.231 1.00 97.38 122 ALA A C 1
ATOM 921 O O . ALA A 1 122 ? 22.255 -2.632 -9.846 1.00 97.38 122 ALA A O 1
ATOM 922 N N . ALA A 1 123 ? 20.297 -3.531 -9.199 1.00 97.81 123 ALA A N 1
ATOM 923 C CA . ALA A 1 123 ? 20.466 -4.798 -9.904 1.00 97.81 123 ALA A CA 1
ATOM 924 C C . ALA A 1 123 ? 20.255 -4.697 -11.428 1.00 97.81 123 ALA A C 1
ATOM 926 O O . ALA A 1 123 ? 20.676 -5.601 -12.142 1.00 97.81 123 ALA A O 1
ATOM 927 N N . ASN A 1 124 ? 19.612 -3.630 -11.924 1.00 97.31 124 ASN A N 1
ATOM 928 C CA . ASN A 1 124 ? 19.262 -3.463 -13.343 1.00 97.31 124 ASN A CA 1
ATOM 929 C C . ASN A 1 124 ? 19.584 -2.035 -13.842 1.00 97.31 124 ASN A C 1
ATOM 931 O O . ASN A 1 124 ? 18.682 -1.286 -14.243 1.00 97.31 124 ASN A O 1
ATOM 935 N N . PRO A 1 125 ? 20.854 -1.591 -13.772 1.00 96.44 125 PRO A N 1
ATOM 936 C CA . PRO A 1 125 ? 21.234 -0.211 -14.075 1.00 96.44 125 PRO A CA 1
ATOM 937 C C . PRO A 1 125 ? 20.990 0.184 -15.541 1.00 96.44 125 PRO A C 1
ATOM 939 O O . PRO A 1 125 ? 20.731 1.354 -15.830 1.00 96.44 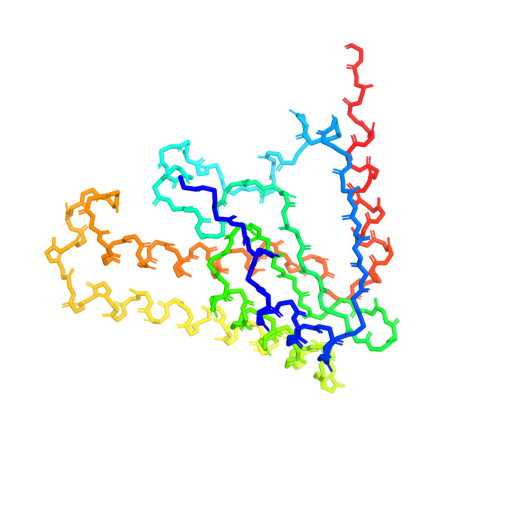125 PRO A O 1
ATOM 942 N N . GLU A 1 126 ? 21.061 -0.762 -16.475 1.00 95.50 126 GLU A N 1
ATOM 943 C CA . GLU A 1 126 ? 20.746 -0.562 -17.892 1.00 95.50 126 GLU A CA 1
ATOM 944 C C . GLU A 1 126 ? 19.263 -0.258 -18.121 1.00 95.50 126 GLU A C 1
ATOM 946 O O . GLU A 1 126 ? 18.932 0.637 -18.901 1.00 95.50 126 GLU A O 1
ATOM 951 N N . GLU A 1 127 ? 18.374 -0.923 -17.384 1.00 93.88 127 GLU A N 1
ATOM 952 C CA . GLU A 1 127 ? 16.935 -0.688 -17.458 1.00 93.88 127 GLU A CA 1
ATOM 953 C C . GLU A 1 127 ? 16.555 0.696 -16.909 1.00 93.88 127 GLU A C 1
ATOM 955 O O . GLU A 1 127 ? 15.620 1.317 -17.411 1.00 93.88 127 GLU A O 1
ATOM 960 N N . MET A 1 128 ? 17.312 1.234 -15.943 1.00 91.38 128 MET A N 1
ATOM 961 C CA . MET A 1 128 ? 17.065 2.567 -15.361 1.00 91.38 128 MET A CA 1
ATOM 962 C C . MET A 1 128 ? 17.378 3.727 -16.307 1.00 91.38 128 MET A C 1
ATOM 964 O O . MET A 1 128 ? 16.965 4.856 -16.050 1.00 91.38 128 MET A O 1
ATOM 968 N N . ARG A 1 129 ? 18.093 3.468 -17.406 1.00 90.56 129 ARG A N 1
ATOM 969 C CA . ARG A 1 129 ? 18.363 4.466 -18.453 1.00 90.56 129 ARG A CA 1
ATOM 970 C C . ARG A 1 129 ? 17.278 4.497 -19.526 1.00 90.56 129 ARG A C 1
ATOM 972 O O . ARG A 1 129 ? 17.276 5.397 -20.363 1.00 90.56 129 ARG A O 1
ATOM 979 N N . ARG A 1 130 ? 16.381 3.509 -19.536 1.00 87.88 130 ARG A N 1
ATOM 980 C CA . ARG A 1 130 ? 15.292 3.414 -20.508 1.00 87.88 130 ARG A CA 1
ATOM 981 C C . ARG A 1 130 ? 14.109 4.266 -20.045 1.00 87.88 130 ARG A C 1
ATOM 983 O O . ARG A 1 130 ? 13.883 4.387 -18.839 1.00 87.88 130 ARG A O 1
ATOM 990 N N . PRO A 1 131 ? 13.303 4.815 -20.971 1.00 85.12 131 PRO A N 1
ATOM 991 C CA . PRO A 1 131 ? 12.029 5.412 -20.606 1.00 85.12 131 PRO A CA 1
ATOM 992 C C . PRO A 1 131 ? 11.198 4.414 -19.804 1.00 85.12 131 PRO A C 1
ATOM 994 O O . PRO A 1 131 ? 11.054 3.251 -20.175 1.00 85.12 131 PRO A O 1
ATOM 997 N N . VAL A 1 132 ? 10.622 4.871 -18.701 1.00 81.38 132 VAL A N 1
ATOM 998 C CA . VAL A 1 132 ? 10.006 3.984 -17.710 1.00 81.38 132 VAL A CA 1
ATOM 999 C C . VAL A 1 132 ? 8.779 3.235 -18.282 1.00 81.38 132 VAL A C 1
ATOM 1001 O O . VAL A 1 132 ? 8.511 2.087 -17.927 1.00 81.38 132 VAL A O 1
ATOM 1004 N N . ARG A 1 133 ? 8.095 3.809 -19.283 1.00 78.12 133 ARG A N 1
ATOM 1005 C CA . ARG A 1 133 ? 7.037 3.125 -20.056 1.00 78.12 133 ARG A CA 1
ATOM 1006 C C . ARG A 1 133 ? 7.551 1.920 -20.869 1.00 78.12 133 ARG A C 1
ATOM 1008 O O . ARG A 1 133 ? 6.770 1.018 -21.160 1.00 78.12 133 ARG A O 1
ATOM 1015 N N . GLU A 1 134 ? 8.835 1.889 -21.217 1.00 83.75 134 GLU A N 1
ATOM 1016 C CA . GLU A 1 134 ? 9.474 0.904 -22.108 1.00 83.75 134 GLU A CA 1
ATOM 1017 C C . GLU A 1 134 ? 10.230 -0.196 -21.346 1.00 83.75 134 GLU A C 1
ATOM 1019 O O . GLU A 1 134 ? 10.681 -1.162 -21.959 1.00 83.75 134 GLU A O 1
ATOM 1024 N N . SER A 1 135 ? 10.346 -0.077 -20.020 1.00 86.81 135 SER A N 1
ATOM 1025 C CA . SER A 1 135 ? 11.021 -1.043 -19.151 1.00 86.81 135 SER A CA 1
ATOM 1026 C C . SER A 1 135 ? 10.078 -1.540 -18.060 1.00 86.81 135 SER A C 1
ATOM 1028 O O . SER A 1 135 ? 9.562 -0.760 -17.260 1.00 86.81 135 SER A O 1
ATOM 1030 N N . ALA A 1 136 ? 9.876 -2.857 -17.981 1.00 87.12 136 ALA A N 1
ATOM 1031 C CA . ALA A 1 136 ? 9.087 -3.457 -16.906 1.00 87.12 136 ALA A CA 1
ATOM 1032 C C . ALA A 1 136 ? 9.748 -3.257 -15.529 1.00 87.12 136 ALA A C 1
ATOM 1034 O O . ALA A 1 136 ? 9.054 -3.079 -14.526 1.00 87.12 136 ALA A O 1
ATOM 1035 N N . VAL A 1 137 ? 11.084 -3.234 -15.488 1.00 89.88 137 VAL A N 1
ATOM 1036 C CA . VAL A 1 137 ? 11.853 -3.035 -14.256 1.00 89.88 137 VAL A CA 1
ATOM 1037 C C . VAL A 1 137 ? 11.752 -1.588 -13.790 1.00 89.88 137 VAL A C 1
ATOM 1039 O O . VAL A 1 137 ? 11.381 -1.349 -12.642 1.00 89.88 137 VAL A O 1
ATOM 1042 N N . ALA A 1 138 ? 11.983 -0.617 -14.679 1.00 86.25 138 ALA A N 1
ATOM 1043 C CA . ALA A 1 138 ? 11.833 0.801 -14.352 1.00 86.25 13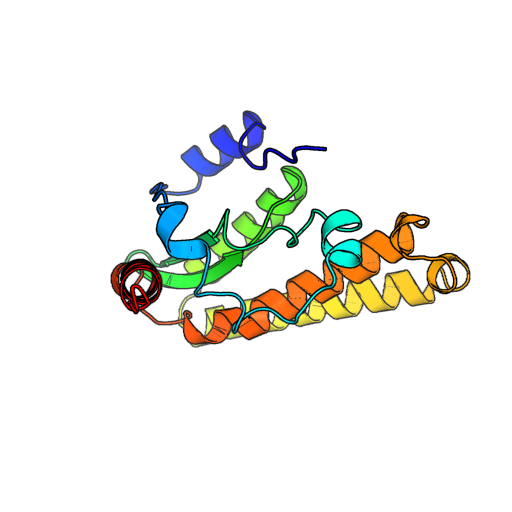8 ALA A CA 1
ATOM 1044 C C . ALA A 1 138 ? 10.411 1.112 -13.875 1.00 86.25 138 ALA A C 1
ATOM 1046 O O . ALA A 1 138 ? 10.223 1.787 -12.862 1.00 86.25 138 ALA A O 1
ATOM 1047 N N . ARG A 1 139 ? 9.407 0.545 -14.554 1.00 84.38 139 ARG A N 1
ATOM 1048 C CA . ARG A 1 139 ? 7.996 0.638 -14.171 1.00 84.38 139 ARG A CA 1
ATOM 1049 C C . ARG A 1 139 ? 7.754 0.134 -12.752 1.00 84.38 139 ARG A C 1
ATOM 1051 O O . ARG A 1 139 ? 7.049 0.777 -11.978 1.00 84.38 139 ARG A O 1
ATOM 1058 N N . ARG A 1 140 ? 8.360 -1.000 -12.391 1.00 86.06 140 ARG A N 1
ATOM 1059 C CA . ARG A 1 140 ? 8.230 -1.570 -11.050 1.00 86.06 140 ARG A CA 1
ATOM 1060 C C . ARG A 1 140 ? 8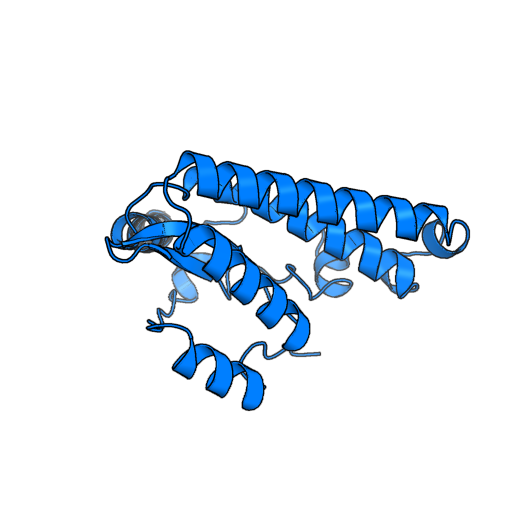.926 -0.720 -9.987 1.00 86.06 140 ARG A C 1
ATOM 1062 O O . ARG A 1 140 ? 8.346 -0.515 -8.924 1.00 86.06 140 ARG A O 1
ATOM 1069 N N . VAL A 1 141 ? 10.123 -0.205 -10.266 1.00 89.00 141 VAL A N 1
ATOM 1070 C CA . VAL A 1 141 ? 10.842 0.716 -9.366 1.00 89.00 141 VAL A CA 1
ATOM 1071 C C . VAL A 1 141 ? 10.010 1.974 -9.104 1.00 89.00 141 VAL A C 1
ATOM 1073 O O . VAL A 1 141 ? 9.836 2.365 -7.950 1.00 89.00 141 VAL A O 1
ATOM 1076 N N . ALA A 1 142 ? 9.449 2.576 -10.157 1.00 83.38 142 ALA A N 1
ATOM 1077 C CA . ALA A 1 142 ? 8.585 3.748 -10.046 1.00 83.38 142 ALA A CA 1
ATOM 1078 C C . ALA A 1 142 ? 7.329 3.457 -9.208 1.00 83.38 142 ALA A C 1
ATOM 1080 O O . ALA A 1 142 ? 7.026 4.211 -8.286 1.00 83.38 142 ALA A O 1
ATOM 1081 N N . ALA A 1 143 ? 6.655 2.327 -9.456 1.00 81.31 143 ALA A N 1
ATOM 1082 C CA . ALA A 1 143 ? 5.480 1.918 -8.687 1.00 81.31 143 ALA A CA 1
ATOM 1083 C C . ALA A 1 143 ? 5.792 1.731 -7.191 1.00 81.31 143 ALA A C 1
ATOM 1085 O O . ALA A 1 143 ? 5.045 2.202 -6.341 1.00 81.31 143 ALA A O 1
ATOM 1086 N N . LEU A 1 144 ? 6.912 1.089 -6.840 1.00 87.31 144 LEU A N 1
ATOM 1087 C CA . LEU A 1 144 ? 7.317 0.914 -5.438 1.00 87.31 144 LEU A CA 1
ATOM 1088 C C . LEU A 1 144 ? 7.544 2.258 -4.727 1.00 87.31 144 LEU A C 1
ATOM 1090 O O . LEU A 1 144 ? 7.083 2.443 -3.601 1.00 87.31 144 LEU A O 1
ATOM 1094 N N . ARG A 1 145 ? 8.199 3.211 -5.397 1.00 86.88 145 ARG A N 1
ATOM 1095 C CA . ARG A 1 145 ? 8.427 4.561 -4.857 1.00 86.88 145 ARG A CA 1
ATOM 1096 C C . ARG A 1 145 ? 7.120 5.335 -4.692 1.00 86.88 145 ARG A C 1
ATOM 1098 O O . ARG A 1 145 ? 6.885 5.897 -3.628 1.00 86.88 145 ARG A O 1
ATOM 1105 N N . LEU A 1 146 ? 6.249 5.290 -5.701 1.00 80.31 146 LEU A N 1
ATOM 1106 C CA . LEU A 1 146 ? 4.920 5.908 -5.670 1.00 80.31 146 LEU A CA 1
ATOM 1107 C C . LEU A 1 146 ? 4.087 5.420 -4.475 1.00 80.31 146 LEU A C 1
ATOM 1109 O O . LEU A 1 146 ? 3.464 6.225 -3.781 1.00 80.31 146 LEU A O 1
ATOM 1113 N N . ARG A 1 147 ? 4.112 4.113 -4.191 1.00 83.00 147 ARG A N 1
ATOM 1114 C CA . ARG A 1 147 ? 3.435 3.528 -3.022 1.00 83.00 147 ARG A CA 1
ATOM 1115 C C . ARG A 1 147 ? 3.964 4.097 -1.708 1.00 83.00 147 ARG A C 1
ATOM 1117 O O . ARG A 1 147 ? 3.176 4.537 -0.877 1.00 83.00 147 ARG A O 1
ATOM 1124 N N . ALA A 1 148 ? 5.285 4.148 -1.540 1.00 86.31 148 ALA A N 1
ATOM 1125 C CA . ALA A 1 148 ? 5.899 4.715 -0.338 1.00 86.31 148 ALA A CA 1
ATOM 1126 C C . ALA A 1 148 ? 5.515 6.195 -0.141 1.00 86.31 148 ALA A C 1
ATOM 1128 O O . ALA A 1 148 ? 5.167 6.610 0.964 1.00 86.31 148 ALA A O 1
ATOM 1129 N N . THR A 1 149 ? 5.491 6.985 -1.220 1.00 81.94 149 THR A N 1
ATOM 1130 C CA . THR A 1 149 ? 5.031 8.383 -1.185 1.00 81.94 149 THR A CA 1
ATOM 1131 C C . THR A 1 149 ? 3.549 8.499 -0.824 1.00 81.94 149 THR A C 1
ATOM 1133 O O . THR A 1 149 ? 3.172 9.365 -0.035 1.00 81.94 149 THR A O 1
ATOM 1136 N N . THR A 1 150 ? 2.711 7.605 -1.353 1.00 78.50 150 THR A N 1
ATOM 1137 C CA . THR A 1 150 ? 1.276 7.556 -1.038 1.00 78.50 150 THR A CA 1
ATOM 1138 C C . THR A 1 150 ? 1.047 7.311 0.451 1.00 78.50 150 THR A C 1
ATOM 1140 O O . THR A 1 150 ? 0.141 7.901 1.042 1.00 78.50 150 THR A O 1
ATOM 1143 N N . TYR A 1 151 ? 1.900 6.506 1.0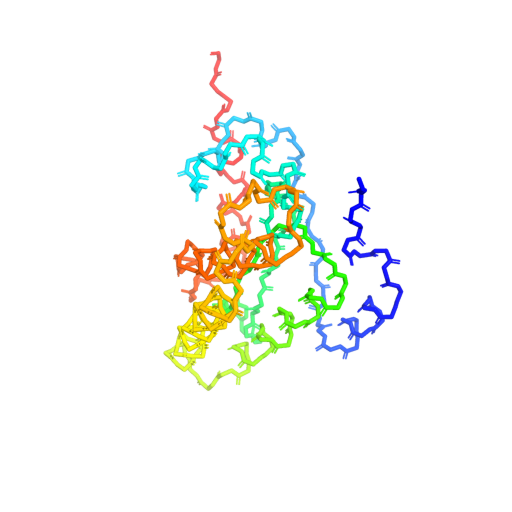95 1.00 84.62 151 TYR A N 1
ATOM 1144 C CA . TYR A 1 151 ? 1.846 6.382 2.543 1.00 84.62 151 TYR A CA 1
ATOM 1145 C C . TYR A 1 151 ? 2.117 7.737 3.213 1.00 84.62 151 TYR A C 1
ATOM 1147 O O . TYR A 1 151 ? 1.267 8.234 3.945 1.00 84.62 151 TYR A O 1
ATOM 1155 N N . ALA A 1 152 ? 3.218 8.420 2.919 1.00 79.12 152 ALA A N 1
ATOM 1156 C CA . ALA A 1 152 ? 3.482 9.723 3.541 1.00 79.12 152 ALA A CA 1
ATOM 1157 C C . ALA A 1 152 ? 2.306 10.723 3.406 1.00 79.12 152 ALA A C 1
ATOM 1159 O O . ALA A 1 152 ? 1.967 11.414 4.362 1.00 79.12 152 ALA A O 1
ATOM 1160 N N . GLN A 1 153 ? 1.620 10.732 2.261 1.00 74.19 153 GLN A N 1
ATOM 1161 C CA . GLN A 1 153 ? 0.477 11.619 2.000 1.00 74.19 153 GLN A CA 1
ATOM 1162 C C . GLN A 1 153 ? -0.760 11.314 2.834 1.00 74.19 153 GLN A C 1
ATOM 1164 O O . GLN A 1 153 ? -1.458 12.227 3.260 1.00 74.19 153 GLN A O 1
ATOM 1169 N N . MET A 1 154 ? -1.029 10.036 3.082 1.00 77.56 154 MET A N 1
ATOM 1170 C CA . MET A 1 154 ? -2.201 9.614 3.849 1.00 77.56 154 MET A CA 1
ATOM 1171 C C . MET A 1 154 ? -1.964 9.630 5.366 1.00 77.56 154 MET A C 1
ATOM 1173 O O . MET A 1 154 ? -2.833 9.201 6.117 1.00 77.56 154 MET A O 1
ATOM 1177 N N . GLU A 1 155 ? -0.808 10.116 5.836 1.00 80.75 155 GLU A N 1
ATOM 1178 C CA . GLU A 1 155 ? -0.494 10.181 7.270 1.00 80.75 155 GLU A CA 1
ATOM 1179 C C . GLU A 1 155 ? -1.497 11.048 8.048 1.00 80.75 155 GLU A C 1
ATOM 1181 O O . GLU A 1 155 ? -1.852 10.701 9.170 1.00 80.75 155 GLU A O 1
ATOM 1186 N N . GLY A 1 156 ? -2.028 12.114 7.436 1.00 77.44 156 GLY A N 1
ATOM 1187 C CA . GLY A 1 156 ? -3.026 12.987 8.069 1.00 77.44 156 GLY A CA 1
ATOM 1188 C C . GLY A 1 156 ? -4.351 12.293 8.414 1.00 77.44 156 GLY A C 1
ATOM 1189 O O . GLY A 1 156 ? -5.026 12.704 9.353 1.00 77.44 156 GLY A O 1
ATOM 1190 N N . ALA A 1 157 ? -4.697 11.212 7.706 1.00 80.31 157 ALA A N 1
ATOM 1191 C CA . ALA A 1 157 ? -5.898 10.426 7.987 1.00 80.31 157 ALA A CA 1
ATOM 1192 C C . ALA A 1 157 ? -5.700 9.438 9.151 1.00 80.31 157 ALA A C 1
ATOM 1194 O O . ALA A 1 157 ? -6.670 8.940 9.718 1.00 80.31 157 ALA A O 1
ATOM 1195 N N . ILE A 1 158 ? -4.455 9.114 9.512 1.00 88.00 158 ILE A N 1
ATOM 1196 C CA . ILE A 1 158 ? -4.155 8.086 10.511 1.00 88.00 158 ILE A CA 1
ATOM 1197 C C . ILE A 1 158 ? -4.480 8.599 11.917 1.00 88.00 158 ILE A C 1
ATOM 1199 O O . ILE A 1 158 ? -3.960 9.618 12.365 1.00 88.00 158 ILE A O 1
ATOM 1203 N N . GLY A 1 159 ? -5.301 7.845 12.647 1.00 86.31 159 GLY A N 1
ATOM 1204 C CA . GLY A 1 159 ? -5.778 8.209 13.982 1.00 86.31 159 GLY A CA 1
ATOM 1205 C C . GLY A 1 159 ? -7.097 8.981 13.995 1.00 86.31 159 GLY A C 1
ATOM 1206 O O . GLY A 1 159 ? -7.628 9.211 15.077 1.00 86.31 159 GLY A O 1
ATOM 1207 N N . GLN A 1 160 ? -7.635 9.333 12.827 1.00 85.06 160 GLN A N 1
ATOM 1208 C CA . GLN A 1 160 ? -8.955 9.946 12.694 1.00 85.06 160 GLN A CA 1
ATOM 1209 C C . GLN A 1 160 ? -10.061 8.883 12.713 1.00 85.06 160 GLN A C 1
ATOM 1211 O O . GLN A 1 160 ? -9.817 7.706 12.420 1.00 85.06 160 GLN A O 1
ATOM 1216 N N . GLU A 1 161 ? -11.290 9.294 13.021 1.00 80.81 161 GLU A N 1
ATOM 1217 C CA . GLU A 1 161 ? -12.467 8.445 12.826 1.00 80.81 161 GLU A CA 1
ATOM 1218 C C . GLU A 1 161 ? -12.750 8.266 11.332 1.00 80.81 161 GLU A C 1
ATOM 1220 O O . GLU A 1 161 ? -12.685 9.216 10.553 1.00 80.81 161 GLU A O 1
ATOM 1225 N N . ALA A 1 162 ? -13.106 7.048 10.925 1.00 75.44 162 ALA A N 1
ATOM 1226 C CA . ALA A 1 162 ? -13.391 6.731 9.530 1.00 75.44 162 ALA A CA 1
ATOM 1227 C C . ALA A 1 162 ? -14.503 7.613 8.949 1.00 75.44 162 ALA A C 1
ATOM 1229 O O . ALA A 1 162 ? -14.410 8.015 7.799 1.00 75.44 162 ALA A O 1
ATOM 1230 N N . VAL A 1 163 ? -15.524 7.947 9.744 1.00 70.19 163 VAL A N 1
ATOM 1231 C CA . VAL A 1 163 ? -16.633 8.811 9.310 1.00 70.19 163 VAL A CA 1
ATOM 1232 C C . VAL A 1 163 ? -16.157 10.235 9.031 1.00 70.19 163 VAL A C 1
ATOM 1234 O O . VAL A 1 163 ? -16.595 10.815 8.049 1.00 70.19 163 VAL A O 1
ATOM 1237 N N . ILE A 1 164 ? -15.226 10.768 9.829 1.00 65.00 164 ILE A N 1
ATOM 1238 C CA . ILE A 1 164 ? -14.628 12.091 9.593 1.00 65.00 164 ILE A CA 1
ATOM 1239 C C . ILE A 1 164 ? -13.769 12.046 8.333 1.00 65.00 164 ILE A C 1
ATOM 1241 O O . ILE A 1 164 ? -13.935 12.870 7.452 1.00 65.00 164 ILE A O 1
ATOM 1245 N N . VAL A 1 165 ? -12.914 11.031 8.186 1.00 63.06 165 VAL A N 1
ATOM 1246 C CA . VAL A 1 165 ? -12.072 10.897 6.987 1.00 63.06 165 VAL A CA 1
ATOM 1247 C C . VAL A 1 165 ? -12.921 10.761 5.727 1.00 63.06 165 VAL A C 1
ATOM 1249 O O . VAL A 1 165 ? -12.606 11.373 4.717 1.00 63.06 165 VAL A O 1
ATOM 1252 N N . LEU A 1 166 ? -13.997 9.976 5.769 1.00 64.12 166 LEU A N 1
ATOM 1253 C CA . LEU A 1 166 ? -14.895 9.797 4.630 1.00 64.12 166 LEU A CA 1
ATOM 1254 C C . LEU A 1 166 ? -15.792 11.027 4.389 1.00 64.12 166 LEU A C 1
ATOM 1256 O O . LEU A 1 166 ? -16.065 11.324 3.233 1.00 64.12 166 LEU A O 1
ATOM 1260 N N . GLY A 1 167 ? -16.206 11.741 5.441 1.00 55.84 167 GLY A N 1
ATOM 1261 C CA . GLY A 1 167 ? -17.058 12.937 5.385 1.00 55.84 167 GLY A CA 1
ATOM 1262 C C . GLY A 1 167 ? -16.314 14.217 4.996 1.00 55.84 167 GLY A C 1
ATOM 1263 O O . GLY A 1 167 ? -16.784 14.953 4.138 1.00 55.84 167 GLY A O 1
ATOM 1264 N N . ASP A 1 168 ? -15.100 14.444 5.503 1.00 55.78 168 ASP A N 1
ATOM 1265 C CA . ASP A 1 168 ? -14.206 15.515 5.030 1.00 55.78 168 ASP A CA 1
ATOM 1266 C C . ASP A 1 168 ? -13.920 15.336 3.530 1.00 55.78 168 ASP A C 1
ATOM 1268 O O . ASP A 1 168 ? -13.814 16.300 2.771 1.00 55.78 168 ASP A O 1
ATOM 1272 N N . TRP A 1 169 ? -13.848 14.081 3.071 1.00 56.34 169 TRP A N 1
ATOM 1273 C CA . TRP A 1 169 ? -13.721 13.771 1.649 1.00 56.34 169 TRP A CA 1
ATOM 1274 C C . TRP A 1 169 ? -14.994 14.044 0.839 1.00 56.34 169 TRP A C 1
ATOM 1276 O O . TRP A 1 169 ? -14.870 14.230 -0.371 1.00 56.34 169 TRP A O 1
ATOM 1286 N N . GLU A 1 170 ? -16.181 14.071 1.454 1.00 49.19 170 GLU A N 1
ATOM 1287 C CA . GLU A 1 170 ? -17.423 14.549 0.829 1.00 49.19 170 GLU A CA 1
ATOM 1288 C C . GLU A 1 170 ? -17.452 16.086 0.782 1.00 49.19 170 GLU A C 1
ATOM 1290 O O . GLU A 1 170 ? -17.668 16.664 -0.283 1.00 49.19 170 GLU A O 1
ATOM 1295 N N . GLU A 1 171 ? -17.169 16.766 1.898 1.00 48.97 171 GLU A N 1
ATOM 1296 C CA . GLU A 1 171 ? -17.250 18.231 1.997 1.00 48.97 171 GLU A CA 1
ATOM 1297 C C . GLU A 1 171 ? -16.202 18.953 1.136 1.00 48.97 171 GLU A C 1
ATOM 1299 O O . GLU A 1 171 ? -16.522 19.948 0.481 1.00 48.97 171 GLU A O 1
ATOM 1304 N N . GLU A 1 172 ? -1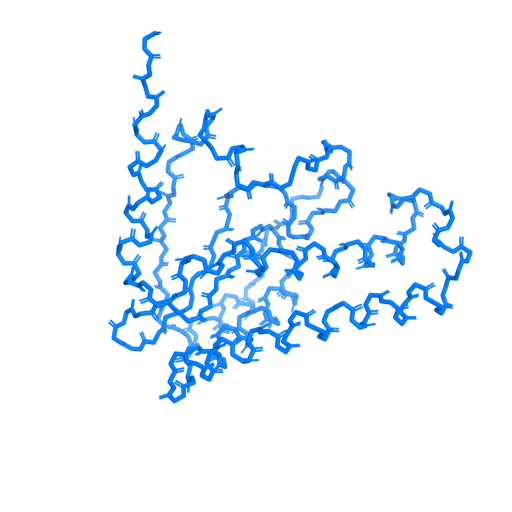4.966 18.446 1.045 1.00 48.09 172 GLU A N 1
ATOM 1305 C CA . GLU A 1 172 ? -13.961 18.969 0.100 1.00 48.09 172 GLU A CA 1
ATOM 1306 C C . GLU A 1 172 ? -14.427 18.878 -1.360 1.00 48.09 172 GLU A C 1
ATOM 1308 O O . GLU A 1 172 ? -13.997 19.658 -2.221 1.00 48.09 172 GLU A O 1
ATOM 1313 N N . ALA A 1 173 ? -15.300 17.916 -1.638 1.00 44.31 173 ALA A N 1
ATOM 1314 C CA . ALA A 1 173 ? -15.851 17.655 -2.949 1.00 44.31 173 ALA A CA 1
ATOM 1315 C C . ALA A 1 173 ? -17.084 18.551 -3.236 1.00 44.31 173 ALA A C 1
ATOM 1317 O O . ALA A 1 173 ? -17.315 18.925 -4.387 1.00 44.31 173 ALA A O 1
ATOM 1318 N N . GLU A 1 174 ? -17.815 18.984 -2.200 1.00 41.94 174 GLU A N 1
ATOM 1319 C CA . GLU A 1 174 ? -18.965 19.902 -2.293 1.00 41.94 174 GLU A CA 1
ATOM 1320 C C . GLU A 1 174 ? -18.584 21.400 -2.198 1.00 41.94 174 GLU A C 1
ATOM 1322 O O . GLU A 1 174 ? -19.166 22.244 -2.886 1.00 41.94 174 GLU A O 1
ATOM 1327 N N . GLY A 1 175 ? -17.559 21.763 -1.419 1.00 40.72 175 GLY A N 1
ATOM 1328 C CA . GLY A 1 175 ? -17.172 23.149 -1.100 1.00 40.72 175 GLY A CA 1
ATOM 1329 C C . GLY A 1 175 ? -16.532 23.973 -2.231 1.00 40.72 175 GLY A C 1
ATOM 1330 O O . GLY A 1 175 ? -16.141 25.121 -2.014 1.00 40.72 175 GLY A O 1
ATOM 1331 N N . ARG A 1 176 ? -16.411 23.426 -3.449 1.00 41.44 176 ARG A N 1
ATOM 1332 C CA . ARG A 1 176 ? -15.841 24.114 -4.629 1.00 41.44 176 ARG A CA 1
ATOM 1333 C C . ARG A 1 176 ? -16.809 24.271 -5.801 1.00 41.44 176 ARG A C 1
ATOM 1335 O O . ARG A 1 176 ? -16.371 24.516 -6.925 1.00 41.44 176 ARG A O 1
ATOM 1342 N N . ILE A 1 177 ? -18.117 24.246 -5.547 1.00 32.97 177 ILE A N 1
ATOM 1343 C CA . ILE A 1 177 ? -19.093 24.869 -6.454 1.00 32.97 177 ILE A CA 1
ATOM 1344 C C . ILE A 1 177 ? -18.960 26.398 -6.306 1.00 32.97 177 ILE A C 1
ATOM 1346 O O . ILE A 1 177 ? -19.780 27.059 -5.673 1.00 32.97 177 ILE A O 1
ATOM 1350 N N . MET A 1 178 ? -17.881 26.981 -6.838 1.00 27.97 178 MET A N 1
ATOM 1351 C CA . MET A 1 178 ? -17.811 28.427 -7.056 1.00 27.97 178 MET A CA 1
ATOM 1352 C C . MET A 1 178 ? -18.305 28.745 -8.468 1.00 27.97 178 MET A C 1
ATOM 1354 O O . MET A 1 178 ? -17.881 28.118 -9.435 1.00 27.97 178 MET A O 1
ATOM 1358 N N . LYS A 1 179 ? -19.251 29.690 -8.498 1.00 31.34 179 LYS A N 1
ATOM 1359 C CA . LYS A 1 179 ? -19.938 30.295 -9.647 1.00 31.34 179 LYS A CA 1
ATOM 1360 C C . LYS A 1 179 ? -19.048 30.593 -10.850 1.00 31.34 179 LYS A C 1
ATOM 1362 O O . LYS A 1 179 ? -17.899 31.034 -10.636 1.00 31.34 179 LYS A O 1
#

Sequence (179 aa):
MRTVTFADADLCAWMNRTFVLAWYDIKPEATAAGLGALQPTYSREEIAAYPEGGGGTNVRAVFCSPEGIVRHATQGWWPAGRFREECERGLACAGAKSLDAAKDLRARGADELIKAANELAAANPEEMRRPVRESAVARRVAALRLRATTYAQMEGAIGQEAVIVLGDWEEEAEGRIMK

Radius of gyration: 16.87 Å; chains: 1; bounding box: 41×45×42 Å